Protein AF-A0ABD0QUI4-F1 (afdb_monomer_lite)

InterPro domains:
  IPR011993 PH-like domain superfamily [G3DSA:2.30.29.30] (1-100)
  IPR013719 Histone chaperone RTT106/FACT complex subunit SPT16-like, middle domain [PF08512] (1-65)
  IPR013719 Histone chaperone RTT106/FACT complex subunit SPT16-like, middle domain [SM01287] (1-66)
  IPR035647 EF-G domain III/V-like [SSF54980] (14-57)
  IPR040258 FACT complex subunit Spt16 [PTHR13980] (1-100)

Organism: Cirrhinus mrigala (NCBI:txid683832)

Sequence (100 aa):
PPFVVTLDEVELVHFERVQFHLKNFDVVIVYKDYNKKVTMINAVPVNSLDPIKEWLNSCDIKYTEGVQSLNWTKIMKTIVDDPEGFFEQGGWSFLDPESE

pLDDT: mean 94.54, std 8.27, range [43.03, 98.62]

Foldseek 3Di:
DDDDDDLVQFQAKEWEQPDPVDQFIKIWTQGPPLVDQIDIDGGHGPVCVVVVVVVCVVSVHHYAYYNHDDPSVVVSVVCVVPVPVCVVVVNPCVRHPPDD

Radius of gyration: 13.74 Å; chains: 1; bounding box: 33×33×35 Å

Secondary structure (DSSP, 8-state):
------GGGEEEEEEES--TT-SEEEEEEEESSTTSPPEEEEEEEGGGHHHHHHHHHHTT--EEEESSPP-HHHHHHHHHH-HHHHHHTTGGGGGSTT--

Structure (mmCIF, N/CA/C/O backbone):
data_AF-A0ABD0QUI4-F1
#
_entry.id   AF-A0ABD0QUI4-F1
#
loop_
_atom_site.group_PDB
_atom_site.id
_atom_site.type_symbol
_atom_site.label_atom_id
_atom_site.label_alt_id
_atom_site.label_comp_id
_atom_site.label_asym_id
_atom_site.label_entity_id
_atom_site.label_seq_id
_atom_site.pdbx_PDB_ins_code
_atom_site.Cartn_x
_atom_site.Cartn_y
_atom_site.Cartn_z
_atom_site.occupancy
_atom_site.B_iso_or_equiv
_atom_site.auth_seq_id
_atom_site.auth_comp_id
_atom_site.auth_asym_id
_atom_site.auth_atom_id
_atom_site.pdbx_PDB_model_num
ATOM 1 N N . PRO A 1 1 ? -6.206 -21.848 -8.776 1.00 89.25 1 PRO A N 1
ATOM 2 C CA . PRO A 1 1 ? -7.482 -21.265 -8.287 1.00 89.25 1 PRO A CA 1
ATOM 3 C C . PRO A 1 1 ? -7.653 -19.874 -8.907 1.00 89.25 1 PRO A C 1
ATOM 5 O O . PRO A 1 1 ? -6.626 -19.253 -9.180 1.00 89.25 1 PRO A O 1
ATOM 8 N N . PRO A 1 2 ? -8.881 -19.398 -9.164 1.00 94.88 2 PRO A N 1
ATOM 9 C CA . PRO A 1 2 ? -9.088 -18.018 -9.587 1.00 94.88 2 PRO A CA 1
ATOM 10 C C . PRO A 1 2 ? -8.722 -17.052 -8.454 1.00 94.88 2 PRO A C 1
ATOM 12 O O . PRO A 1 2 ? -8.897 -17.373 -7.278 1.00 94.88 2 PRO A O 1
ATOM 15 N N . PHE A 1 3 ? -8.225 -15.876 -8.824 1.00 95.50 3 PHE A N 1
ATOM 16 C CA . PHE A 1 3 ? -7.950 -14.773 -7.911 1.00 95.50 3 PHE A CA 1
ATOM 17 C C . PHE A 1 3 ? -8.774 -13.567 -8.358 1.00 95.50 3 PHE A C 1
ATOM 19 O O . PHE A 1 3 ? -8.689 -13.166 -9.517 1.00 95.50 3 PHE A O 1
ATOM 26 N N . VAL A 1 4 ? -9.606 -13.039 -7.461 1.00 96.75 4 VAL A N 1
ATOM 27 C CA . VAL A 1 4 ? -10.545 -11.951 -7.753 1.00 96.75 4 VAL A CA 1
ATOM 28 C C . VAL A 1 4 ? -10.446 -10.917 -6.641 1.00 96.75 4 VAL A C 1
ATOM 30 O O . VAL A 1 4 ? -10.486 -11.269 -5.463 1.00 96.75 4 VAL A O 1
ATOM 33 N N . VAL A 1 5 ? -10.323 -9.650 -7.028 1.00 97.06 5 VAL A N 1
ATOM 34 C CA . VAL A 1 5 ? -10.313 -8.496 -6.128 1.00 97.06 5 VAL A CA 1
ATOM 35 C C . VAL A 1 5 ? -11.316 -7.476 -6.647 1.00 97.06 5 VAL A C 1
ATOM 37 O O . VAL A 1 5 ? -11.255 -7.089 -7.812 1.00 97.06 5 VAL A O 1
ATOM 40 N N . THR A 1 6 ? -12.227 -7.044 -5.779 1.00 97.62 6 THR A N 1
ATOM 41 C CA . THR A 1 6 ? -13.132 -5.923 -6.047 1.00 97.62 6 THR A CA 1
ATOM 42 C C . THR A 1 6 ? -12.361 -4.621 -5.858 1.00 97.62 6 THR A C 1
ATOM 44 O O . THR A 1 6 ? -11.861 -4.369 -4.763 1.00 97.62 6 THR A O 1
ATOM 47 N N . LEU A 1 7 ? -12.256 -3.797 -6.903 1.00 96.94 7 LEU A N 1
ATOM 48 C CA . LEU A 1 7 ? -11.484 -2.548 -6.850 1.00 96.94 7 LEU A CA 1
ATOM 49 C C . LEU A 1 7 ? -12.049 -1.556 -5.823 1.00 96.94 7 LEU A C 1
ATOM 51 O O . LEU A 1 7 ? -11.283 -0.947 -5.087 1.00 96.94 7 LEU A O 1
ATOM 55 N N . ASP A 1 8 ? -13.375 -1.490 -5.677 1.00 97.44 8 ASP A N 1
ATOM 56 C CA . ASP A 1 8 ? -14.041 -0.614 -4.701 1.00 97.44 8 ASP A CA 1
ATOM 57 C C . ASP A 1 8 ? -13.693 -0.936 -3.235 1.00 97.44 8 ASP A C 1
ATOM 59 O O . ASP A 1 8 ? -13.887 -0.091 -2.358 1.00 97.44 8 ASP A O 1
ATOM 63 N N . GLU A 1 9 ? -13.176 -2.135 -2.949 1.00 97.88 9 GLU A N 1
ATOM 64 C CA . GLU A 1 9 ? -12.740 -2.553 -1.609 1.00 97.88 9 GLU A CA 1
ATOM 65 C C . GLU A 1 9 ? -11.271 -2.215 -1.317 1.00 97.88 9 GLU A C 1
ATOM 67 O O . GLU A 1 9 ? -10.807 -2.445 -0.197 1.00 97.88 9 GLU A O 1
ATOM 72 N N . VAL A 1 10 ? -10.518 -1.721 -2.301 1.00 98.31 10 VAL A N 1
ATOM 73 C CA . VAL A 1 10 ? -9.096 -1.389 -2.152 1.00 98.31 10 VAL A CA 1
ATOM 74 C C . VAL A 1 10 ? -8.960 -0.010 -1.507 1.00 98.31 10 VAL A C 1
ATOM 76 O O . VAL A 1 10 ? -9.572 0.953 -1.960 1.00 98.31 10 VAL A O 1
ATOM 79 N N . GLU A 1 11 ? -8.169 0.072 -0.438 1.00 97.06 11 GLU A N 1
ATOM 80 C CA . GLU A 1 11 ? -7.791 1.332 0.217 1.00 97.06 11 GLU A CA 1
ATOM 81 C C . GLU A 1 11 ? -6.623 1.980 -0.531 1.00 97.06 11 GLU A C 1
ATOM 83 O O . GLU A 1 11 ? -6.706 3.126 -0.967 1.00 97.06 11 GLU A O 1
ATOM 88 N N . LEU A 1 12 ? -5.538 1.221 -0.709 1.00 97.50 12 LEU A N 1
ATOM 89 C CA . LEU A 1 12 ? -4.358 1.630 -1.464 1.00 97.50 12 LEU A CA 1
ATOM 90 C C . LEU A 1 12 ? -3.561 0.418 -1.946 1.00 97.50 12 LEU A C 1
ATOM 92 O O . LEU A 1 12 ? -3.762 -0.715 -1.491 1.00 97.50 12 LEU A O 1
ATOM 96 N N . VAL A 1 13 ? -2.607 0.679 -2.834 1.00 98.50 13 VAL A N 1
ATOM 97 C CA . VAL A 1 13 ? -1.603 -0.295 -3.270 1.00 98.50 13 VAL A CA 1
ATOM 98 C C . VAL A 1 13 ? -0.201 0.161 -2.863 1.00 98.50 13 VAL A C 1
ATOM 100 O O . VAL A 1 13 ? 0.170 1.304 -3.088 1.00 98.50 13 VAL A O 1
ATOM 103 N N . HIS A 1 14 ? 0.613 -0.731 -2.305 1.00 98.38 14 HIS A N 1
ATOM 104 C CA . HIS A 1 14 ? 2.026 -0.452 -2.041 1.00 98.38 14 HIS A CA 1
ATOM 105 C C . HIS A 1 14 ? 2.914 -1.344 -2.906 1.00 98.38 14 HIS A C 1
ATOM 107 O O . HIS A 1 14 ? 2.758 -2.566 -2.913 1.00 98.38 14 HIS A O 1
ATOM 113 N N . PHE A 1 15 ? 3.848 -0.747 -3.638 1.00 98.31 15 PHE A N 1
ATOM 114 C CA . PHE A 1 15 ? 4.853 -1.476 -4.401 1.00 98.31 15 PHE A CA 1
ATOM 115 C C . PHE A 1 15 ? 6.106 -1.681 -3.553 1.00 98.31 15 PHE A C 1
ATOM 117 O O . PHE A 1 15 ? 6.764 -0.716 -3.179 1.00 98.31 15 PHE A O 1
ATOM 124 N N . GLU A 1 16 ? 6.480 -2.927 -3.290 1.00 97.62 16 GLU A N 1
ATOM 125 C CA . GLU A 1 16 ? 7.695 -3.256 -2.543 1.00 97.62 16 GLU A CA 1
ATOM 126 C C . GLU A 1 16 ? 8.832 -3.663 -3.473 1.00 97.62 16 GLU A C 1
ATOM 128 O O . GLU A 1 16 ? 8.622 -4.228 -4.549 1.00 97.62 16 GLU A O 1
ATOM 133 N N . ARG A 1 17 ? 10.067 -3.469 -3.004 1.00 96.31 17 ARG A N 1
ATOM 134 C CA . ARG A 1 17 ? 11.297 -3.839 -3.719 1.00 96.31 17 ARG A CA 1
ATOM 135 C C . ARG A 1 17 ? 11.444 -3.117 -5.062 1.00 96.31 17 ARG A C 1
ATOM 137 O O . ARG A 1 17 ? 12.083 -3.631 -5.980 1.00 96.31 17 ARG A O 1
ATOM 144 N N . VAL A 1 18 ? 10.905 -1.903 -5.172 1.00 95.31 18 VAL A N 1
ATOM 145 C CA . VAL A 1 18 ? 11.127 -1.041 -6.337 1.00 95.31 18 VAL A CA 1
ATOM 146 C C . VAL A 1 18 ? 12.540 -0.465 -6.249 1.00 95.31 18 VAL A C 1
ATOM 148 O O . VAL A 1 18 ? 12.816 0.458 -5.489 1.00 95.31 18 VAL A O 1
ATOM 151 N N . GLN A 1 19 ? 13.474 -1.071 -6.986 1.00 92.94 19 GLN A N 1
ATOM 152 C CA . GLN A 1 19 ? 14.885 -0.680 -7.015 1.00 92.94 19 GLN A CA 1
ATOM 153 C C . GLN A 1 19 ? 15.486 -0.910 -8.402 1.00 92.94 19 GLN A C 1
ATOM 155 O O . GLN A 1 19 ? 15.203 -1.918 -9.044 1.00 92.94 19 GLN A O 1
ATOM 160 N N . PHE A 1 20 ? 16.406 -0.037 -8.820 1.00 85.62 20 PHE A N 1
ATOM 161 C CA . PHE A 1 20 ? 17.012 -0.059 -10.161 1.00 85.62 20 PHE A CA 1
ATOM 162 C C . PHE A 1 20 ? 17.653 -1.403 -10.564 1.00 85.62 20 PHE A C 1
ATOM 164 O O . PHE A 1 20 ? 17.615 -1.789 -11.728 1.00 85.62 20 PHE A O 1
ATOM 171 N N . HIS A 1 21 ? 18.240 -2.136 -9.613 1.00 90.56 21 HIS A N 1
ATOM 172 C CA . HIS A 1 21 ? 18.948 -3.393 -9.893 1.00 90.56 21 HIS A CA 1
ATOM 173 C C . HIS A 1 21 ? 18.040 -4.633 -9.886 1.00 90.56 21 HIS A C 1
ATOM 175 O O . HIS A 1 21 ? 18.490 -5.725 -10.247 1.00 90.56 21 HIS A O 1
ATOM 181 N N . LEU A 1 22 ? 16.782 -4.501 -9.452 1.00 91.56 22 LEU A N 1
ATOM 182 C CA . LEU A 1 22 ? 15.850 -5.617 -9.353 1.00 91.56 22 LEU A CA 1
ATOM 183 C C . LEU A 1 22 ? 15.022 -5.741 -10.630 1.00 91.56 22 LEU A C 1
ATOM 185 O O . LEU A 1 22 ? 14.487 -4.775 -11.160 1.00 91.56 22 LEU A O 1
ATOM 189 N N . LYS A 1 23 ? 14.903 -6.975 -11.124 1.00 95.88 23 LYS A N 1
ATOM 190 C CA . LYS A 1 23 ? 14.088 -7.283 -12.309 1.00 95.88 23 LYS A CA 1
ATOM 191 C C . LYS A 1 23 ? 12.600 -7.391 -11.989 1.00 95.88 23 LYS A C 1
ATOM 193 O O . LYS A 1 23 ? 11.785 -7.291 -12.903 1.00 95.88 23 LYS A O 1
ATOM 198 N N . ASN A 1 24 ? 12.277 -7.608 -10.714 1.00 97.44 24 ASN A N 1
ATOM 199 C CA . ASN A 1 24 ? 10.925 -7.833 -10.238 1.00 97.44 24 ASN A CA 1
ATOM 200 C C . ASN A 1 24 ? 10.665 -7.031 -8.958 1.00 97.44 24 ASN A C 1
ATOM 202 O O . ASN A 1 24 ? 11.580 -6.856 -8.152 1.00 97.44 24 ASN A O 1
ATOM 206 N N . PHE A 1 25 ? 9.409 -6.657 -8.752 1.00 98.19 25 PHE A N 1
ATOM 207 C CA . PHE A 1 25 ? 8.882 -6.028 -7.540 1.00 98.19 25 PHE A CA 1
ATOM 208 C C . PHE A 1 25 ? 7.684 -6.833 -7.011 1.00 98.19 25 PHE A C 1
ATOM 210 O O . PHE A 1 25 ? 7.247 -7.790 -7.659 1.00 98.19 25 PHE A O 1
ATOM 217 N N . ASP A 1 26 ? 7.171 -6.476 -5.835 1.00 98.38 26 ASP A N 1
ATOM 218 C CA . ASP A 1 26 ? 5.926 -7.041 -5.299 1.00 98.38 26 ASP A CA 1
ATOM 219 C C . ASP A 1 26 ? 4.848 -5.969 -5.188 1.00 98.38 26 ASP A C 1
ATOM 221 O O . ASP A 1 26 ? 5.140 -4.792 -4.989 1.00 98.38 26 ASP A O 1
ATOM 225 N N . VAL A 1 27 ? 3.593 -6.386 -5.314 1.00 98.44 27 VAL A N 1
ATOM 226 C CA . VAL A 1 27 ? 2.420 -5.526 -5.156 1.00 98.44 27 VAL A CA 1
ATOM 227 C C . VAL A 1 27 ? 1.671 -5.959 -3.912 1.00 98.44 27 VAL A C 1
ATOM 229 O O . VAL A 1 27 ? 1.285 -7.124 -3.793 1.00 98.44 27 VAL A O 1
ATOM 232 N N . VAL A 1 28 ? 1.417 -5.015 -3.018 1.00 98.62 28 VAL A N 1
ATOM 233 C CA . VAL A 1 28 ? 0.607 -5.210 -1.821 1.00 98.62 28 VAL A CA 1
ATOM 234 C C . VAL A 1 28 ? -0.708 -4.479 -1.995 1.00 98.62 28 VAL A C 1
ATOM 236 O O . VAL A 1 28 ? -0.727 -3.276 -2.230 1.00 98.62 28 VAL A O 1
ATOM 239 N N . ILE A 1 29 ? -1.811 -5.205 -1.864 1.00 98.62 29 ILE A N 1
ATOM 240 C CA . ILE A 1 29 ? -3.160 -4.647 -1.901 1.00 98.62 29 ILE A CA 1
ATOM 241 C C . ILE A 1 29 ? -3.656 -4.533 -0.464 1.00 98.62 29 ILE A C 1
ATOM 243 O O . ILE A 1 29 ? -3.855 -5.553 0.208 1.00 98.62 29 ILE A O 1
ATOM 247 N N . VAL A 1 30 ? -3.866 -3.298 -0.015 1.00 98.25 30 VAL A N 1
ATOM 248 C CA . VAL A 1 30 ? -4.484 -2.981 1.273 1.00 98.25 30 VAL A CA 1
ATOM 249 C C . VAL A 1 30 ? -5.968 -2.719 1.044 1.00 98.25 30 VAL A C 1
ATOM 251 O O . VAL A 1 30 ? -6.351 -2.026 0.103 1.00 98.25 30 VAL A O 1
ATOM 254 N N . TYR A 1 31 ? -6.816 -3.297 1.887 1.00 98.38 31 TYR A N 1
ATOM 255 C CA . TYR A 1 31 ? -8.269 -3.181 1.774 1.00 98.38 31 TYR A CA 1
ATOM 256 C C . TYR A 1 31 ? -8.818 -2.139 2.743 1.00 98.38 31 TYR A C 1
ATOM 258 O O . TYR A 1 31 ? -8.241 -1.937 3.807 1.00 98.38 31 TYR A O 1
ATOM 266 N N . LYS A 1 32 ? -9.968 -1.547 2.406 1.00 96.88 32 LYS A N 1
ATOM 267 C CA . LYS A 1 32 ? -10.702 -0.610 3.278 1.00 96.88 32 LYS A CA 1
ATOM 268 C C . LYS A 1 32 ? -11.137 -1.258 4.595 1.00 96.88 32 LYS A C 1
ATOM 270 O O . LYS A 1 32 ? -11.176 -0.607 5.632 1.00 96.88 32 LYS A O 1
ATOM 275 N N . ASP A 1 33 ? -11.459 -2.553 4.560 1.00 97.38 33 ASP A N 1
ATOM 276 C CA . ASP A 1 33 ? -11.637 -3.352 5.774 1.00 97.38 33 ASP A CA 1
ATOM 277 C C . ASP A 1 33 ? -10.272 -3.802 6.304 1.00 97.38 33 ASP A C 1
ATOM 279 O O . ASP A 1 33 ? -9.696 -4.778 5.822 1.00 97.38 33 ASP A O 1
ATOM 283 N N . TYR A 1 34 ? -9.767 -3.111 7.325 1.00 96.38 34 TYR A N 1
ATOM 284 C CA . TYR A 1 34 ? -8.464 -3.402 7.930 1.00 96.38 34 TYR A CA 1
ATOM 285 C C . TYR A 1 34 ? -8.392 -4.733 8.692 1.00 96.38 34 TYR A C 1
ATOM 287 O O . TYR A 1 34 ? -7.293 -5.196 9.002 1.00 96.38 34 TYR A O 1
ATOM 295 N N . ASN A 1 35 ? -9.521 -5.411 8.928 1.00 95.94 35 ASN A N 1
ATOM 296 C CA . ASN A 1 35 ? -9.519 -6.786 9.441 1.00 95.94 35 ASN A CA 1
ATOM 297 C C . ASN A 1 35 ? -9.200 -7.810 8.343 1.00 95.94 35 ASN A C 1
ATOM 299 O O . ASN A 1 35 ? -8.780 -8.938 8.632 1.00 95.94 35 ASN A O 1
ATOM 303 N N . LYS A 1 36 ? -9.389 -7.438 7.071 1.00 96.75 36 LYS A N 1
ATOM 304 C CA . LYS A 1 36 ? -9.033 -8.266 5.923 1.00 96.75 36 LYS A CA 1
ATOM 305 C C . LYS A 1 36 ? -7.519 -8.247 5.746 1.00 96.75 36 LYS A C 1
ATOM 307 O O . LYS A 1 36 ? -6.882 -7.200 5.667 1.00 96.75 36 LYS A O 1
ATOM 312 N N . LYS A 1 37 ? -6.928 -9.439 5.651 1.00 96.31 37 LYS A N 1
ATOM 313 C CA . LYS A 1 37 ? -5.495 -9.575 5.365 1.00 96.31 37 LYS A CA 1
ATOM 314 C C . LYS A 1 37 ? -5.170 -8.947 4.013 1.00 96.31 37 LYS A C 1
ATOM 316 O O . LYS A 1 37 ? -5.909 -9.156 3.053 1.00 96.31 37 LYS A O 1
ATOM 321 N N . VAL A 1 38 ? -4.033 -8.258 3.942 1.00 98.06 38 VAL A N 1
ATOM 322 C CA . VAL A 1 38 ? -3.488 -7.762 2.675 1.00 98.06 38 VAL A CA 1
ATOM 323 C C . VAL A 1 38 ? -3.248 -8.913 1.702 1.00 98.06 38 VAL A C 1
ATOM 325 O O . VAL A 1 38 ? -2.961 -10.044 2.115 1.00 98.06 38 VAL A O 1
ATOM 328 N N . THR A 1 39 ? -3.318 -8.613 0.408 1.00 98.38 39 THR A N 1
ATOM 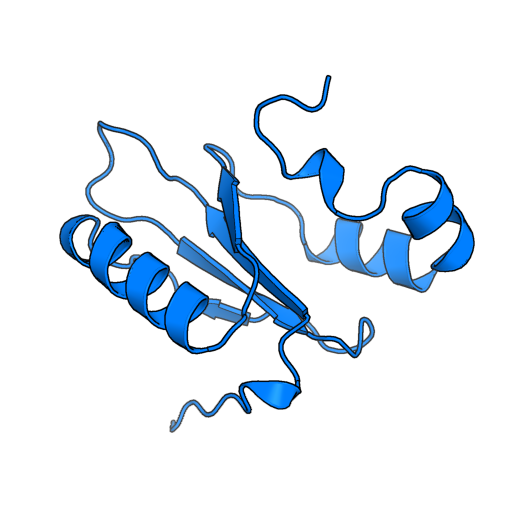329 C CA . THR A 1 39 ? -2.922 -9.567 -0.629 1.00 98.38 39 THR A CA 1
ATOM 330 C C . THR A 1 39 ? -1.606 -9.159 -1.264 1.00 98.38 39 THR A C 1
ATOM 332 O O . THR A 1 39 ? -1.441 -8.011 -1.657 1.00 98.38 39 THR A O 1
ATOM 335 N N . MET A 1 40 ? -0.701 -10.128 -1.409 1.00 97.88 40 MET A N 1
ATOM 336 C CA . MET A 1 40 ? 0.597 -9.953 -2.055 1.00 97.88 40 MET A CA 1
ATOM 337 C C . MET A 1 40 ? 0.580 -10.599 -3.445 1.00 97.88 40 MET A C 1
ATOM 339 O O . MET A 1 40 ? 0.309 -11.798 -3.566 1.00 97.88 40 MET A O 1
ATOM 343 N N . ILE A 1 41 ? 0.913 -9.834 -4.482 1.00 98.06 41 ILE A N 1
ATOM 344 C CA . ILE A 1 41 ? 1.231 -10.348 -5.818 1.00 98.06 41 ILE A CA 1
ATOM 345 C C . ILE A 1 41 ? 2.740 -10.228 -5.989 1.00 98.06 41 ILE A C 1
ATOM 347 O O . ILE A 1 41 ? 3.276 -9.131 -6.128 1.00 98.06 41 ILE A O 1
ATOM 351 N N . ASN A 1 42 ? 3.424 -11.368 -5.942 1.00 97.38 42 ASN A N 1
ATOM 352 C CA . ASN A 1 42 ? 4.879 -11.393 -5.880 1.00 97.38 42 ASN A CA 1
ATOM 353 C C . ASN A 1 42 ? 5.524 -11.531 -7.262 1.00 97.38 42 ASN A C 1
ATOM 355 O O . ASN A 1 42 ? 4.957 -12.144 -8.167 1.00 97.38 42 ASN A O 1
ATOM 359 N N . ALA A 1 43 ? 6.766 -11.063 -7.366 1.00 96.88 43 ALA A N 1
ATOM 360 C CA . ALA A 1 43 ? 7.641 -11.225 -8.521 1.00 96.88 43 ALA A CA 1
ATOM 361 C C . ALA A 1 43 ? 7.048 -10.674 -9.834 1.00 96.88 43 ALA A C 1
ATOM 363 O O . ALA A 1 43 ? 7.190 -11.286 -10.895 1.00 96.88 43 ALA A O 1
ATOM 364 N N . VAL A 1 44 ? 6.415 -9.502 -9.766 1.00 98.12 44 VAL A N 1
ATOM 365 C CA . VAL A 1 44 ? 5.900 -8.786 -10.937 1.00 98.12 44 VAL A CA 1
ATOM 366 C C . VAL A 1 44 ? 7.074 -8.208 -11.740 1.00 98.12 44 VAL A C 1
ATOM 368 O O . VAL A 1 44 ? 7.942 -7.563 -11.149 1.00 98.12 44 VAL A O 1
ATOM 371 N N . PRO A 1 45 ? 7.140 -8.421 -13.067 1.00 97.88 45 PRO A N 1
ATOM 372 C CA . PRO A 1 45 ? 8.206 -7.879 -13.908 1.00 97.88 45 PRO A CA 1
ATOM 373 C C . PRO A 1 45 ? 8.270 -6.347 -13.874 1.00 97.88 45 PRO A C 1
ATOM 375 O O . PRO A 1 45 ? 7.255 -5.683 -14.074 1.00 97.88 45 PRO A O 1
ATOM 378 N N . VAL A 1 46 ? 9.464 -5.771 -13.693 1.00 96.31 46 VAL A N 1
ATOM 379 C CA . VAL A 1 46 ? 9.666 -4.314 -13.533 1.00 96.31 46 VAL A CA 1
ATOM 380 C C . VAL A 1 46 ? 9.173 -3.483 -14.721 1.00 96.31 46 VAL A C 1
ATOM 382 O O . VAL A 1 46 ? 8.706 -2.366 -14.542 1.00 96.31 46 VAL A O 1
ATOM 385 N N . ASN A 1 47 ? 9.178 -4.044 -15.931 1.00 96.56 47 ASN A N 1
ATOM 386 C CA . ASN A 1 47 ? 8.620 -3.394 -17.121 1.00 96.56 47 ASN A CA 1
ATOM 387 C C . ASN A 1 47 ? 7.089 -3.217 -17.069 1.00 96.56 47 ASN A C 1
ATOM 389 O O . ASN A 1 47 ? 6.535 -2.530 -17.920 1.00 96.56 47 ASN A O 1
ATOM 393 N N . SER A 1 48 ? 6.412 -3.850 -16.108 1.00 97.69 48 SER A N 1
ATOM 394 C CA . SER A 1 48 ? 4.974 -3.694 -15.864 1.00 97.69 48 SER A CA 1
ATOM 395 C C . SER A 1 48 ? 4.667 -2.618 -14.820 1.00 97.69 48 SER A C 1
ATOM 397 O O . SER A 1 48 ? 3.498 -2.312 -14.621 1.00 97.69 48 SER A O 1
ATOM 399 N N . LEU A 1 49 ? 5.680 -2.042 -14.160 1.00 97.31 49 LEU A N 1
ATOM 400 C CA . LEU A 1 49 ? 5.484 -1.083 -13.071 1.00 97.31 49 LEU A CA 1
ATOM 401 C C . LEU A 1 49 ? 4.712 0.161 -13.530 1.00 97.31 49 LEU A C 1
ATOM 403 O O . LEU A 1 49 ? 3.647 0.441 -12.985 1.00 97.31 49 LEU A O 1
ATOM 407 N N . ASP A 1 50 ? 5.207 0.867 -14.551 1.00 97.38 50 ASP A N 1
ATOM 408 C CA . ASP A 1 50 ? 4.563 2.093 -15.041 1.00 97.38 50 ASP A CA 1
ATOM 409 C C . ASP A 1 50 ? 3.155 1.834 -15.611 1.00 97.38 50 ASP A C 1
ATOM 411 O O . ASP A 1 50 ? 2.225 2.524 -15.190 1.00 97.38 50 ASP A O 1
ATOM 415 N N . PRO A 1 51 ? 2.923 0.793 -16.444 1.00 98.38 51 PRO A N 1
ATOM 416 C CA . PRO A 1 51 ? 1.568 0.438 -16.87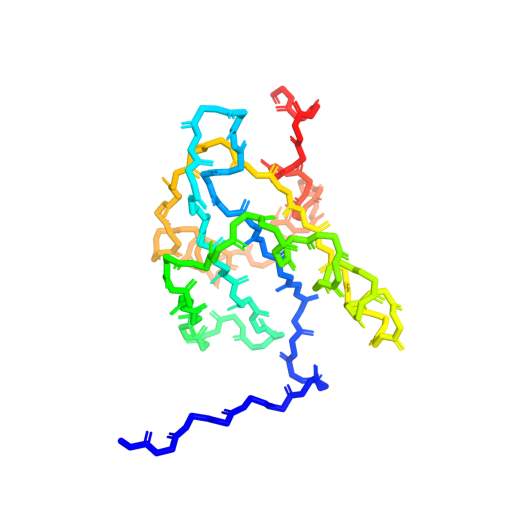0 1.00 98.38 51 PRO A CA 1
ATOM 417 C C . PRO A 1 51 ? 0.597 0.156 -15.714 1.00 98.38 51 PRO A C 1
ATOM 419 O O . PRO A 1 51 ? -0.575 0.525 -15.783 1.00 98.38 51 PRO A O 1
ATOM 422 N N . ILE A 1 52 ? 1.058 -0.497 -14.640 1.00 98.25 52 ILE A N 1
ATOM 423 C CA . ILE A 1 52 ? 0.213 -0.762 -13.468 1.00 98.25 52 ILE A CA 1
ATOM 424 C C . ILE A 1 52 ? -0.088 0.543 -12.722 1.00 98.25 52 ILE A C 1
ATOM 426 O O . ILE A 1 52 ? -1.233 0.746 -12.330 1.00 98.25 52 ILE A O 1
ATOM 430 N N . LYS A 1 53 ? 0.885 1.449 -12.563 1.00 98.12 53 LYS A N 1
ATOM 431 C CA . LYS A 1 53 ? 0.655 2.774 -11.957 1.00 98.12 53 LYS A CA 1
ATOM 432 C C . LYS A 1 53 ? -0.366 3.594 -12.741 1.00 98.12 53 LYS A C 1
ATOM 434 O O . LYS A 1 53 ? -1.282 4.157 -12.148 1.00 98.12 53 LYS A O 1
ATOM 439 N N . GLU A 1 54 ? -0.245 3.634 -14.066 1.00 98.25 54 GLU A N 1
ATOM 440 C CA . GLU A 1 54 ? -1.215 4.301 -14.943 1.00 98.25 54 GLU A CA 1
ATOM 441 C C . GLU A 1 54 ? -2.622 3.715 -14.777 1.00 98.25 54 GLU A C 1
ATOM 443 O O . GLU A 1 54 ? -3.598 4.459 -14.656 1.00 98.25 54 GLU A O 1
ATOM 448 N N . TRP A 1 55 ? -2.733 2.387 -14.699 1.00 98.12 55 TRP A N 1
ATOM 449 C CA . TRP A 1 55 ? -4.008 1.720 -14.456 1.00 98.12 55 TRP A CA 1
ATOM 450 C C . TRP A 1 55 ? -4.595 2.050 -13.075 1.00 98.12 55 TRP A C 1
ATOM 452 O O . TRP A 1 55 ? -5.776 2.388 -12.996 1.00 98.12 55 TRP A O 1
ATOM 462 N N . LEU A 1 56 ? -3.792 2.025 -12.006 1.00 97.94 56 LEU A N 1
ATOM 463 C CA . LEU A 1 56 ? -4.244 2.395 -10.658 1.00 97.94 56 LEU A CA 1
ATOM 464 C C . LEU A 1 56 ? -4.739 3.844 -10.604 1.00 97.94 56 LEU A C 1
ATOM 466 O O . LEU A 1 56 ? -5.814 4.089 -10.060 1.00 97.94 56 LEU A O 1
ATOM 470 N N . ASN A 1 57 ? -4.027 4.772 -11.255 1.00 96.81 57 ASN A N 1
ATOM 471 C CA . ASN A 1 57 ? -4.470 6.160 -11.407 1.00 96.81 57 ASN A CA 1
ATOM 472 C C . ASN A 1 57 ? -5.821 6.250 -12.130 1.00 96.81 57 ASN A C 1
ATOM 474 O O . ASN A 1 57 ? -6.695 6.992 -11.699 1.00 96.81 57 ASN A O 1
ATOM 478 N N . SER A 1 58 ? -6.029 5.470 -13.197 1.00 97.62 58 SER A N 1
ATOM 479 C CA . SER A 1 58 ? -7.313 5.438 -13.919 1.00 97.62 58 SER A CA 1
ATOM 480 C C . SER A 1 58 ? -8.477 4.853 -13.107 1.00 97.62 58 SER A C 1
ATOM 482 O O . SER A 1 58 ? -9.634 5.051 -13.468 1.00 97.62 58 SER A O 1
ATOM 484 N N . CYS A 1 59 ? -8.166 4.119 -12.036 1.00 97.19 59 CYS A N 1
ATOM 485 C CA . CYS A 1 59 ? -9.129 3.537 -11.106 1.00 97.19 59 CYS A CA 1
ATOM 486 C C . CYS A 1 59 ? -9.296 4.373 -9.824 1.00 97.19 59 CYS A C 1
ATOM 488 O O . CYS A 1 59 ? -9.958 3.907 -8.901 1.00 97.19 59 CYS A O 1
ATOM 490 N N . ASP A 1 60 ? -8.674 5.558 -9.740 1.00 96.62 60 ASP A N 1
ATOM 491 C CA . ASP A 1 60 ? -8.624 6.404 -8.538 1.00 96.62 60 ASP A CA 1
ATOM 492 C C . ASP A 1 60 ? -8.070 5.679 -7.289 1.00 96.62 60 ASP A C 1
ATOM 494 O O . ASP A 1 60 ? -8.407 6.006 -6.148 1.00 96.62 60 ASP A O 1
ATOM 498 N N . ILE A 1 61 ? -7.188 4.693 -7.489 1.00 97.56 61 ILE A N 1
ATOM 499 C CA . ILE A 1 61 ? -6.530 3.950 -6.408 1.00 97.56 61 ILE A CA 1
ATOM 500 C C . ILE A 1 61 ? -5.172 4.588 -6.127 1.00 97.56 61 ILE A C 1
ATOM 502 O O . ILE A 1 61 ? -4.270 4.569 -6.967 1.00 97.56 61 ILE A O 1
ATOM 506 N N . LYS A 1 62 ? -5.006 5.118 -4.912 1.00 95.56 62 LYS A N 1
ATOM 507 C CA . LYS A 1 62 ? -3.718 5.649 -4.452 1.00 95.56 62 LYS A CA 1
ATOM 508 C C . LYS A 1 62 ? -2.676 4.540 -4.352 1.00 95.56 62 LYS A C 1
ATOM 510 O O . LYS A 1 62 ? -2.990 3.413 -3.958 1.00 95.56 62 LYS A O 1
ATOM 515 N N . TYR A 1 63 ? -1.425 4.886 -4.641 1.00 97.44 63 TYR A N 1
ATOM 516 C CA . TYR A 1 63 ? -0.306 3.978 -4.449 1.00 97.44 63 TYR A CA 1
ATOM 517 C C . TYR A 1 63 ? 0.931 4.655 -3.867 1.00 97.44 63 TYR A C 1
ATOM 519 O O . TYR A 1 63 ? 1.123 5.858 -4.024 1.00 97.44 63 TYR A O 1
ATOM 527 N N . THR A 1 64 ? 1.776 3.853 -3.225 1.00 97.38 64 THR A N 1
ATOM 528 C CA . THR A 1 64 ? 3.095 4.240 -2.702 1.00 97.38 64 THR A CA 1
ATOM 529 C C . THR A 1 64 ? 4.147 3.205 -3.103 1.00 97.38 64 THR A C 1
ATOM 531 O O . THR A 1 64 ? 3.816 2.117 -3.581 1.00 97.38 64 THR A O 1
ATOM 534 N N . GLU A 1 65 ? 5.429 3.536 -2.945 1.00 96.19 65 GLU A N 1
ATOM 535 C CA . GLU A 1 65 ? 6.548 2.703 -3.398 1.00 96.19 65 GLU A CA 1
ATOM 536 C C . GLU A 1 65 ? 7.644 2.632 -2.338 1.00 96.19 65 GLU A C 1
ATOM 538 O O . GLU A 1 65 ? 8.012 3.640 -1.743 1.00 96.19 65 GLU A O 1
ATOM 543 N N . GLY A 1 66 ? 8.196 1.439 -2.138 1.00 95.12 66 GLY A N 1
ATOM 544 C CA . GLY A 1 66 ? 9.197 1.160 -1.125 1.00 95.12 66 GLY A CA 1
ATOM 545 C C . GLY A 1 66 ? 10.299 0.230 -1.618 1.00 95.12 66 GLY A C 1
ATOM 546 O O . GLY A 1 66 ? 10.109 -0.683 -2.423 1.00 95.12 66 GLY A O 1
ATOM 547 N N . VAL A 1 67 ? 11.493 0.450 -1.078 1.00 94.31 67 VAL A N 1
ATOM 548 C CA . VAL A 1 67 ? 12.695 -0.360 -1.325 1.00 94.31 67 VAL A CA 1
ATOM 549 C C . VAL A 1 67 ? 12.650 -1.669 -0.523 1.00 94.31 67 VAL A C 1
ATOM 551 O O . VAL A 1 67 ? 13.196 -2.684 -0.964 1.00 94.31 67 VAL A O 1
ATOM 554 N N . GLN A 1 68 ? 12.014 -1.637 0.652 1.00 93.62 68 GLN A N 1
ATOM 555 C CA . GLN A 1 68 ? 11.956 -2.726 1.628 1.00 93.62 68 GLN A CA 1
ATOM 556 C C . GLN A 1 68 ? 10.637 -3.499 1.532 1.00 93.62 68 GLN A C 1
ATOM 558 O O . GLN A 1 68 ? 9.637 -2.965 1.067 1.00 93.62 68 GLN A O 1
ATOM 563 N N . SER A 1 69 ? 10.645 -4.742 2.018 1.00 95.38 69 SER A N 1
ATOM 564 C CA . SER A 1 69 ? 9.414 -5.492 2.281 1.00 95.38 69 SER A CA 1
ATOM 565 C C . SER A 1 69 ? 8.999 -5.327 3.736 1.00 95.38 69 SER A C 1
ATOM 567 O O . SER A 1 69 ? 9.812 -5.522 4.644 1.00 95.38 69 SER A O 1
ATOM 569 N N . LEU A 1 70 ? 7.738 -4.972 3.963 1.00 96.88 70 LEU A N 1
ATOM 570 C CA . LEU A 1 70 ? 7.221 -4.592 5.272 1.00 96.88 70 LEU A CA 1
ATOM 571 C C . LEU A 1 70 ? 6.532 -5.762 5.987 1.00 96.88 70 LEU A C 1
ATOM 573 O O . LEU A 1 70 ? 6.020 -6.707 5.384 1.00 96.88 70 LEU A O 1
ATOM 577 N N . ASN A 1 71 ? 6.467 -5.691 7.320 1.00 97.25 71 ASN A N 1
ATOM 578 C CA . ASN A 1 71 ? 5.681 -6.639 8.113 1.00 97.25 71 ASN A CA 1
ATOM 579 C C . ASN A 1 71 ? 4.216 -6.188 8.201 1.00 97.25 71 ASN A C 1
ATOM 581 O O . ASN A 1 71 ? 3.771 -5.665 9.226 1.00 97.25 71 ASN A O 1
ATOM 585 N N . TRP A 1 72 ? 3.456 -6.443 7.136 1.00 97.38 72 TRP A N 1
ATOM 586 C CA . TRP A 1 72 ? 2.041 -6.077 7.040 1.00 97.38 72 TRP A CA 1
ATOM 587 C C . TRP A 1 72 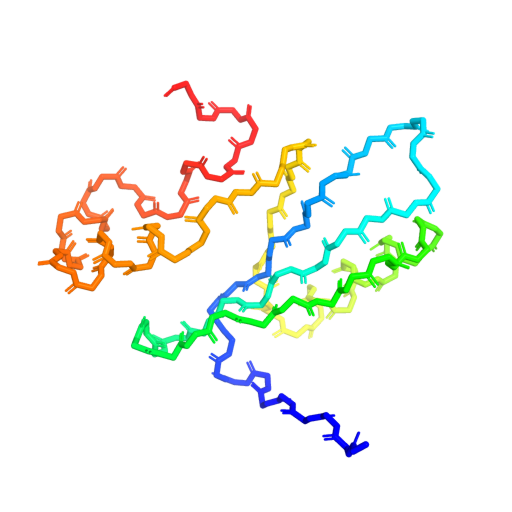? 1.166 -6.695 8.126 1.00 97.38 72 TRP A C 1
ATOM 589 O O . TRP A 1 72 ? 0.220 -6.066 8.574 1.00 97.38 72 TRP A O 1
ATOM 599 N N . THR A 1 73 ? 1.496 -7.890 8.625 1.00 96.56 73 THR A N 1
ATOM 600 C CA . THR A 1 73 ? 0.727 -8.483 9.735 1.00 96.56 73 THR A CA 1
ATOM 601 C C . THR A 1 73 ? 0.834 -7.627 10.997 1.00 96.56 73 THR A C 1
ATOM 603 O O . THR A 1 73 ? -0.160 -7.429 11.691 1.00 96.56 73 THR A O 1
ATOM 606 N N . LYS A 1 74 ? 2.027 -7.094 11.289 1.00 96.75 74 LYS A N 1
ATOM 607 C CA . LYS A 1 74 ? 2.236 -6.190 12.423 1.00 96.75 74 LYS A CA 1
ATOM 608 C C . LYS A 1 74 ? 1.588 -4.826 12.176 1.00 96.75 74 LYS A C 1
ATOM 610 O O . LYS A 1 74 ? 0.898 -4.345 13.064 1.00 96.75 74 LYS A O 1
ATOM 615 N N . ILE A 1 75 ? 1.781 -4.249 10.987 1.00 96.50 75 ILE A N 1
ATOM 616 C CA . ILE A 1 75 ? 1.215 -2.943 10.606 1.00 96.50 75 ILE A CA 1
ATOM 617 C C . ILE A 1 75 ? -0.310 -2.969 10.720 1.00 96.50 75 ILE A C 1
ATOM 619 O O . ILE A 1 75 ? -0.875 -2.185 11.472 1.00 96.50 75 ILE A O 1
ATOM 623 N N . MET A 1 76 ? -0.970 -3.922 10.054 1.00 97.56 76 MET A N 1
ATOM 624 C CA . MET A 1 76 ? -2.431 -4.022 10.080 1.00 97.56 76 MET A CA 1
ATOM 625 C C . MET A 1 76 ? -2.958 -4.257 11.494 1.00 97.56 76 MET A C 1
ATOM 627 O O . MET A 1 76 ? -3.980 -3.690 11.857 1.00 97.56 76 MET A O 1
ATOM 631 N N . LYS A 1 77 ? -2.248 -5.039 12.322 1.00 96.69 77 LYS A N 1
ATOM 632 C CA . LYS A 1 77 ? -2.626 -5.214 13.727 1.00 96.69 77 LYS A CA 1
ATOM 633 C C . LYS A 1 77 ? -2.598 -3.885 14.487 1.00 96.69 77 LYS A C 1
ATOM 635 O O . LYS A 1 77 ? -3.558 -3.580 15.176 1.00 96.69 77 LYS A O 1
ATOM 640 N N . THR A 1 78 ? -1.531 -3.101 14.345 1.00 95.69 78 THR A N 1
ATOM 641 C CA . THR A 1 78 ? -1.431 -1.782 14.9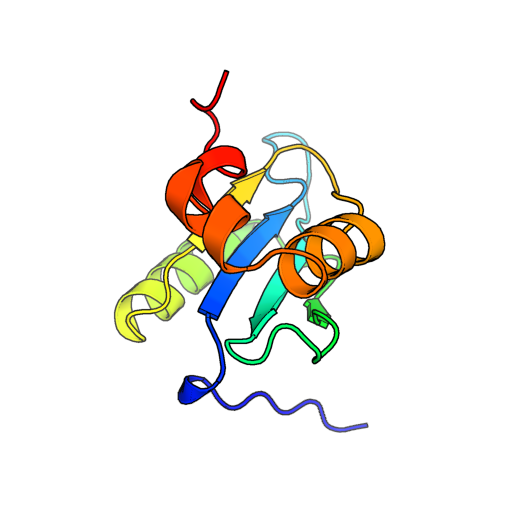85 1.00 95.69 78 THR A CA 1
ATOM 642 C C . THR A 1 78 ? -2.549 -0.845 14.532 1.00 95.69 78 THR A C 1
ATOM 644 O O . THR A 1 78 ? -3.132 -0.172 15.372 1.00 95.69 78 THR A O 1
ATOM 647 N N . ILE A 1 79 ? -2.892 -0.851 13.240 1.00 96.19 79 ILE A N 1
ATOM 648 C CA . ILE A 1 79 ? -3.993 -0.040 12.701 1.00 96.19 79 ILE A CA 1
ATOM 649 C C . ILE A 1 79 ? -5.344 -0.492 13.270 1.00 96.19 79 ILE A C 1
ATOM 651 O O . ILE A 1 79 ? -6.161 0.345 13.624 1.00 96.19 79 ILE A O 1
ATOM 655 N N . VAL A 1 80 ? -5.595 -1.801 13.366 1.00 96.38 80 VAL A N 1
ATOM 656 C CA . VAL A 1 80 ? -6.853 -2.336 13.918 1.00 96.38 80 VAL A CA 1
ATOM 657 C C . VAL A 1 80 ? -6.971 -2.083 15.426 1.00 96.38 80 VAL A C 1
ATOM 659 O O . VAL A 1 80 ? -8.079 -1.853 15.905 1.00 96.38 80 VAL A O 1
ATOM 662 N N . ASP A 1 81 ? -5.856 -2.113 16.162 1.00 97.00 81 ASP A N 1
ATOM 663 C CA . ASP A 1 81 ? -5.828 -1.870 17.610 1.00 97.00 81 ASP A CA 1
ATOM 664 C C . ASP A 1 81 ? -6.118 -0.388 17.958 1.00 97.00 81 ASP A C 1
ATOM 666 O O . ASP A 1 81 ? -6.724 -0.131 18.998 1.00 97.00 81 ASP A O 1
ATOM 670 N N . ASP A 1 82 ? -5.724 0.572 17.105 1.00 95.81 82 ASP A N 1
ATOM 671 C CA . ASP A 1 82 ? -6.010 2.012 17.268 1.00 95.81 82 ASP A CA 1
ATOM 672 C C . ASP A 1 82 ? -6.165 2.754 15.914 1.00 95.81 82 ASP 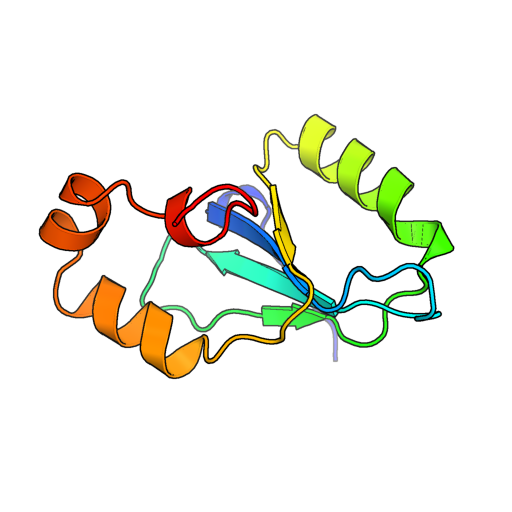A C 1
ATOM 674 O O . ASP A 1 82 ? -5.232 3.416 15.440 1.00 95.81 82 ASP A O 1
ATOM 678 N N . PRO A 1 83 ? -7.341 2.657 15.258 1.00 93.75 83 PRO A N 1
ATOM 679 C CA . PRO A 1 83 ? -7.561 3.288 13.956 1.00 93.75 83 PRO A CA 1
ATOM 680 C C . PRO A 1 83 ? -7.554 4.819 14.011 1.00 93.75 83 PRO A C 1
ATOM 682 O O . PRO A 1 83 ? -7.068 5.458 13.080 1.00 93.75 83 PRO A O 1
ATOM 685 N N . GLU A 1 84 ? -8.099 5.417 15.076 1.00 94.12 84 GLU A N 1
ATOM 686 C CA . GLU A 1 84 ? -8.159 6.877 15.223 1.00 94.12 84 GLU A CA 1
ATOM 687 C C . GLU A 1 84 ? -6.751 7.453 15.371 1.00 94.12 84 GLU A C 1
ATOM 689 O O . GLU A 1 84 ? -6.361 8.325 14.589 1.00 94.12 84 GLU A O 1
ATOM 694 N N . GLY A 1 85 ? -5.947 6.889 16.280 1.00 94.88 85 GLY A N 1
ATOM 695 C CA . GLY A 1 85 ? -4.563 7.307 16.477 1.00 94.88 85 GLY A CA 1
ATOM 696 C C . GLY A 1 85 ? -3.704 7.133 15.224 1.00 94.88 85 GLY A C 1
ATOM 697 O O . GLY A 1 85 ? -2.842 7.972 14.957 1.00 94.88 85 GLY A O 1
ATOM 698 N N . PHE A 1 86 ? -3.958 6.098 14.413 1.00 94.69 86 PHE A N 1
ATOM 699 C CA . PHE A 1 86 ? -3.282 5.917 13.126 1.00 94.69 86 PHE A CA 1
ATOM 700 C C . PHE A 1 86 ? -3.520 7.100 12.179 1.00 94.69 86 PHE A C 1
ATOM 702 O O . PHE A 1 86 ? -2.564 7.651 11.630 1.00 94.69 86 PHE A O 1
ATOM 709 N N . PHE A 1 87 ? -4.772 7.530 12.002 1.00 92.62 87 PHE A N 1
ATOM 710 C CA . PHE A 1 87 ? -5.085 8.648 11.108 1.00 92.62 87 PHE A CA 1
ATOM 711 C C . PHE A 1 87 ? -4.653 10.009 11.673 1.00 92.62 87 PHE A C 1
ATOM 713 O O . PHE A 1 87 ? -4.216 10.861 10.899 1.00 92.62 87 PHE A O 1
ATOM 720 N N . GLU A 1 88 ? -4.694 10.211 12.994 1.00 94.25 88 GLU A N 1
ATOM 721 C CA . GLU A 1 88 ? -4.164 11.426 13.639 1.00 94.25 88 GLU A CA 1
ATOM 722 C C . GLU A 1 88 ? -2.650 11.595 13.431 1.00 94.25 88 GLU A C 1
ATOM 724 O O . GLU A 1 88 ? -2.155 12.718 13.341 1.00 94.25 88 GLU A O 1
ATOM 729 N N . GLN A 1 89 ? -1.917 10.488 13.292 1.00 91.12 89 GLN A N 1
ATOM 730 C CA . GLN A 1 89 ? -0.469 10.469 13.051 1.00 91.12 89 GLN A CA 1
ATOM 731 C C . GLN A 1 89 ? -0.084 10.592 11.566 1.00 91.12 89 GLN A C 1
ATOM 733 O O . GLN A 1 89 ? 1.085 10.447 11.219 1.00 91.12 89 GLN A O 1
ATOM 738 N N . GLY A 1 90 ? -1.044 10.876 10.681 1.00 91.31 90 GLY A N 1
ATOM 739 C CA . GLY A 1 90 ? -0.807 11.004 9.238 1.00 91.31 90 GLY A CA 1
ATOM 740 C C . GLY A 1 90 ? -1.156 9.754 8.428 1.00 91.31 90 GLY A C 1
ATOM 741 O O . GLY A 1 90 ? -1.000 9.753 7.206 1.00 91.31 90 GLY A O 1
ATOM 742 N N . GLY A 1 91 ? -1.688 8.711 9.073 1.00 93.94 91 GLY A N 1
ATOM 743 C CA . GLY A 1 91 ? -2.189 7.510 8.417 1.00 93.94 91 GLY A CA 1
ATOM 744 C C . GLY A 1 91 ? -1.110 6.824 7.589 1.00 93.94 91 GLY A C 1
ATOM 745 O O . GLY A 1 91 ? -0.078 6.406 8.103 1.00 93.94 91 GLY A O 1
ATOM 746 N N . TRP A 1 92 ? -1.347 6.703 6.286 1.00 95.31 92 TRP A N 1
ATOM 747 C CA . TRP A 1 92 ? -0.462 5.994 5.362 1.00 95.31 92 TRP A CA 1
ATOM 748 C C . TRP A 1 92 ? 0.807 6.760 4.955 1.00 95.31 92 TRP A C 1
ATOM 750 O O . TRP A 1 92 ? 1.591 6.221 4.177 1.00 95.31 92 TRP A O 1
ATOM 760 N N . SER A 1 93 ? 1.046 7.966 5.483 1.00 92.38 93 SER A N 1
ATOM 761 C CA . SER A 1 93 ? 2.227 8.780 5.151 1.00 92.38 93 SER A CA 1
ATOM 762 C C . SER A 1 93 ? 3.558 8.101 5.479 1.00 92.38 93 SER A C 1
ATOM 764 O O . SER A 1 93 ? 4.545 8.372 4.811 1.00 92.38 93 SER A O 1
ATOM 766 N N . PHE A 1 94 ? 3.602 7.174 6.445 1.00 92.06 94 PHE A N 1
ATOM 767 C CA . PHE A 1 94 ? 4.820 6.412 6.773 1.00 92.06 94 PHE A CA 1
ATOM 768 C C . PHE A 1 94 ? 5.317 5.503 5.628 1.00 92.06 94 PHE A C 1
ATOM 770 O O . PHE A 1 94 ? 6.396 4.917 5.721 1.00 92.06 94 PHE A O 1
ATOM 777 N N . LEU A 1 95 ? 4.495 5.298 4.591 1.00 93.44 95 LEU A N 1
ATOM 778 C CA . LEU A 1 95 ? 4.873 4.565 3.382 1.00 93.44 95 LEU A CA 1
ATOM 779 C C . LEU A 1 95 ? 5.560 5.459 2.344 1.00 93.44 95 LEU A C 1
ATOM 781 O O . LEU A 1 95 ? 6.095 4.929 1.368 1.00 93.44 95 LEU A O 1
ATOM 785 N N . ASP A 1 96 ? 5.515 6.780 2.516 1.00 85.19 96 ASP A N 1
ATOM 786 C CA . ASP A 1 96 ? 6.127 7.712 1.583 1.00 85.19 96 ASP A CA 1
ATOM 787 C C . ASP A 1 96 ? 7.649 7.748 1.790 1.00 85.19 96 ASP A C 1
ATOM 789 O O . ASP A 1 96 ? 8.136 7.744 2.918 1.00 85.19 96 ASP A O 1
ATOM 793 N N . PRO A 1 97 ? 8.44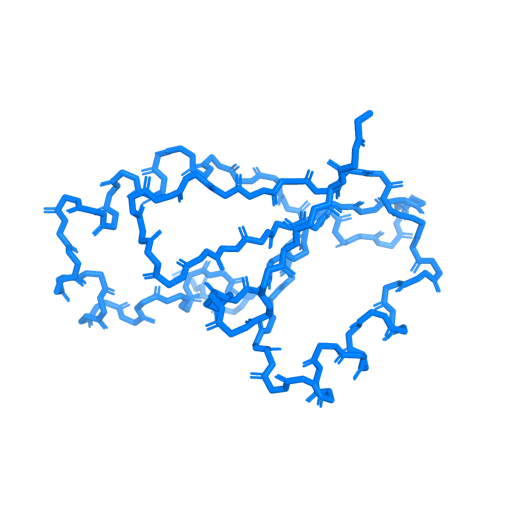8 7.827 0.716 1.00 67.88 97 PRO A N 1
ATOM 794 C CA . PRO A 1 97 ? 9.908 7.833 0.821 1.00 67.88 97 PRO A CA 1
ATOM 795 C C . PRO A 1 97 ? 10.480 9.053 1.570 1.00 67.88 97 PRO A C 1
ATOM 797 O O . PRO A 1 97 ? 11.657 9.034 1.924 1.00 67.88 97 PRO A O 1
ATOM 800 N N . GLU A 1 98 ? 9.675 10.097 1.795 1.00 59.00 98 GLU A N 1
ATOM 801 C CA . GLU A 1 98 ? 10.043 11.322 2.521 1.00 59.00 98 GLU A CA 1
ATOM 802 C C . GLU A 1 98 ? 9.564 11.342 3.985 1.00 59.00 98 GLU A C 1
ATOM 804 O O . GLU A 1 98 ? 9.795 12.332 4.679 1.00 59.00 98 GLU A O 1
ATOM 809 N N . SER A 1 99 ? 8.905 10.288 4.482 1.00 57.75 99 SER A N 1
ATOM 810 C CA . SER A 1 99 ? 8.570 10.202 5.905 1.00 57.75 99 SER A CA 1
ATOM 811 C C . SER A 1 99 ? 9.826 9.863 6.716 1.00 57.75 99 SER A C 1
ATOM 813 O O . SER A 1 99 ? 10.308 8.729 6.659 1.00 57.75 99 SER A O 1
ATOM 815 N N . GLU A 1 100 ? 10.369 10.857 7.426 1.00 43.03 100 GLU A N 1
ATOM 816 C CA . GLU A 1 100 ? 11.390 10.670 8.474 1.00 43.03 100 GLU A CA 1
ATOM 817 C C . GLU A 1 100 ? 10.848 9.907 9.691 1.00 43.03 100 GLU A C 1
ATOM 819 O O . GLU A 1 100 ? 9.710 10.199 10.130 1.00 43.03 100 GLU A O 1
#